Protein AF-A0A3S0UKQ1-F1 (afdb_monomer)

Secondary structure (DSSP, 8-state):
-HHHHHHHHHHHHHHHHHHHTTT-TTEEEHHHH-HHHHHTT--EEES-HHHH---SEEEEEEEEES---HHHHHHHS---TT-EEEEEEEEEEEEE-TTS-EEEEEEEEEEE--HHHHHHHHHHHHHHHHHHHHTT-

Mean predicted aligned error: 5.33 Å

Stru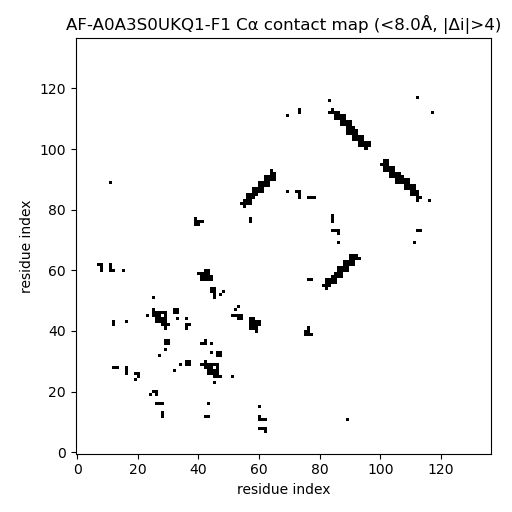cture (mmCIF, N/CA/C/O backbone):
data_AF-A0A3S0UKQ1-F1
#
_entry.id   AF-A0A3S0UKQ1-F1
#
loop_
_atom_site.group_PDB
_atom_site.id
_atom_site.type_symbol
_atom_site.label_atom_id
_atom_site.label_alt_id
_atom_site.label_comp_id
_atom_site.label_asym_id
_atom_site.label_entity_id
_atom_site.label_seq_id
_atom_site.pdbx_PDB_ins_code
_atom_site.Cartn_x
_atom_site.Cartn_y
_atom_site.Cartn_z
_atom_site.occupancy
_atom_site.B_iso_or_equiv
_atom_site.auth_seq_id
_atom_site.auth_comp_id
_atom_site.auth_asym_id
_atom_site.auth_atom_id
_atom_site.pdbx_PDB_model_num
ATOM 1 N N . MET A 1 1 ? 1.401 -3.249 -27.573 1.00 41.78 1 MET A N 1
ATOM 2 C CA . MET A 1 1 ? 2.174 -2.762 -26.399 1.00 41.78 1 MET A CA 1
ATOM 3 C C . MET A 1 1 ? 1.337 -2.604 -25.121 1.00 41.78 1 MET A C 1
ATOM 5 O O . MET A 1 1 ? 1.871 -2.892 -24.061 1.00 41.78 1 MET A O 1
ATOM 9 N N . SER A 1 2 ? 0.044 -2.254 -25.197 1.00 53.12 2 SER A N 1
ATOM 10 C CA . SER A 1 2 ? -0.866 -2.111 -24.036 1.00 53.12 2 SER A CA 1
ATOM 11 C C . SER A 1 2 ? -0.996 -3.370 -23.145 1.00 53.12 2 SER A C 1
ATOM 13 O O . SER A 1 2 ? -0.843 -3.288 -21.926 1.00 53.12 2 SER A O 1
ATOM 15 N N . ASN A 1 3 ? -1.156 -4.561 -23.739 1.00 58.75 3 ASN A N 1
ATOM 16 C CA . ASN A 1 3 ? -1.391 -5.795 -22.972 1.00 58.75 3 ASN A CA 1
ATOM 17 C C . ASN A 1 3 ? -0.244 -6.185 -22.027 1.00 58.75 3 ASN A C 1
ATOM 19 O O . ASN A 1 3 ? -0.502 -6.721 -20.956 1.00 58.75 3 ASN A O 1
ATOM 23 N N . ARG A 1 4 ? 1.017 -5.896 -22.383 1.00 60.31 4 ARG A N 1
ATOM 24 C CA . ARG A 1 4 ? 2.182 -6.324 -21.590 1.00 60.31 4 ARG A CA 1
ATOM 25 C C . ARG A 1 4 ? 2.304 -5.541 -20.283 1.00 60.31 4 ARG A C 1
ATOM 27 O O . ARG A 1 4 ? 2.554 -6.142 -19.246 1.00 60.31 4 ARG A O 1
ATOM 34 N N . ASN A 1 5 ? 2.066 -4.230 -20.329 1.00 62.78 5 ASN A N 1
ATOM 35 C CA . ASN A 1 5 ? 2.089 -3.378 -19.138 1.00 62.78 5 ASN A CA 1
ATOM 36 C C . ASN A 1 5 ? 0.920 -3.711 -18.200 1.00 62.78 5 ASN A C 1
ATOM 38 O O . ASN A 1 5 ? 1.110 -3.778 -16.987 1.00 62.78 5 ASN A O 1
ATOM 42 N N . ARG A 1 6 ? -0.257 -4.027 -18.762 1.00 67.06 6 ARG A N 1
ATOM 43 C CA . ARG A 1 6 ? -1.413 -4.505 -17.990 1.00 67.06 6 ARG A CA 1
ATOM 44 C C . ARG A 1 6 ? -1.115 -5.818 -17.257 1.00 67.06 6 ARG A C 1
ATOM 46 O O . ARG A 1 6 ? -1.441 -5.942 -16.083 1.00 67.06 6 ARG A O 1
ATOM 53 N N . THR A 1 7 ? -0.457 -6.775 -17.914 1.00 77.00 7 THR A N 1
ATOM 54 C CA . THR A 1 7 ? -0.077 -8.053 -17.286 1.00 77.00 7 THR A CA 1
ATOM 55 C C . THR A 1 7 ? 0.902 -7.866 -16.127 1.00 77.00 7 THR A C 1
ATOM 57 O O . THR A 1 7 ? 0.783 -8.559 -15.122 1.00 77.00 7 THR A O 1
ATOM 60 N N . VAL A 1 8 ? 1.848 -6.926 -16.234 1.00 76.75 8 VAL A N 1
ATOM 61 C CA . VAL A 1 8 ? 2.812 -6.641 -15.156 1.00 76.75 8 VAL A CA 1
ATOM 62 C C . VAL A 1 8 ? 2.118 -6.024 -13.938 1.00 76.75 8 VAL A C 1
ATOM 64 O O . VAL A 1 8 ? 2.382 -6.464 -12.821 1.00 76.75 8 VAL A O 1
ATOM 67 N N . GLY A 1 9 ? 1.199 -5.073 -14.146 1.00 79.06 9 GLY A N 1
ATOM 68 C CA . GLY A 1 9 ? 0.377 -4.509 -13.065 1.00 79.06 9 GLY A CA 1
ATOM 69 C C . GLY A 1 9 ? -0.459 -5.579 -12.359 1.00 79.06 9 GLY A C 1
ATOM 70 O O . GLY A 1 9 ? -0.374 -5.731 -11.146 1.00 79.06 9 GLY A O 1
ATOM 71 N N . HIS A 1 10 ? -1.144 -6.421 -13.133 1.00 85.25 10 HIS A N 1
ATOM 72 C CA . HIS A 1 10 ? -1.915 -7.541 -12.590 1.00 85.25 10 HIS A CA 1
ATOM 73 C C . HIS A 1 10 ? -1.087 -8.608 -11.888 1.00 85.25 10 HIS A C 1
ATOM 75 O O . HIS A 1 10 ? -1.565 -9.264 -10.964 1.00 85.25 10 HIS A O 1
ATOM 81 N N . SER A 1 11 ? 0.147 -8.838 -12.330 1.00 90.44 11 SER A N 1
ATOM 82 C CA . SER A 1 11 ? 1.045 -9.723 -11.596 1.00 90.44 11 SER A CA 1
ATOM 83 C C . SER A 1 11 ? 1.372 -9.132 -10.233 1.00 90.44 11 SER A C 1
ATOM 85 O O . SER A 1 11 ? 1.297 -9.854 -9.248 1.00 90.44 11 SER A O 1
ATOM 87 N N . TRP A 1 12 ? 1.673 -7.829 -10.176 1.00 93.25 12 TRP A N 1
ATOM 88 C CA . TRP A 1 12 ? 1.975 -7.161 -8.916 1.00 93.25 12 TRP A CA 1
ATOM 89 C C . TRP A 1 12 ? 0.796 -7.217 -7.945 1.00 93.25 12 TRP A C 1
ATOM 91 O O . TRP A 1 12 ? 0.979 -7.691 -6.834 1.00 93.25 12 TRP A O 1
ATOM 101 N N . GLU A 1 13 ? -0.414 -6.866 -8.387 1.00 93.19 13 GLU A N 1
ATOM 102 C CA . GLU A 1 13 ? -1.632 -6.975 -7.565 1.00 93.19 13 GLU A CA 1
ATOM 103 C C . GLU A 1 13 ? -1.789 -8.371 -6.944 1.00 93.19 13 GLU A C 1
ATOM 105 O O . GLU A 1 13 ? -2.045 -8.502 -5.750 1.00 93.19 13 GLU A O 1
ATOM 110 N N . ARG A 1 14 ? -1.593 -9.435 -7.736 1.00 93.25 14 ARG A N 1
ATOM 111 C CA . ARG A 1 14 ? -1.707 -10.817 -7.2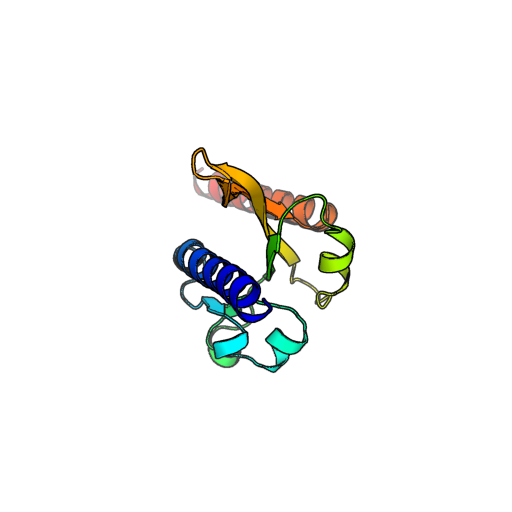44 1.00 93.25 14 ARG A CA 1
ATOM 112 C C . ARG A 1 14 ? -0.612 -11.184 -6.250 1.00 93.25 14 ARG A C 1
ATOM 114 O O . ARG A 1 14 ? -0.900 -11.890 -5.287 1.00 93.25 14 ARG A O 1
ATOM 121 N N . ASP A 1 15 ? 0.618 -10.738 -6.484 1.00 94.38 15 ASP A N 1
ATOM 122 C CA . ASP A 1 15 ? 1.721 -10.947 -5.543 1.00 94.38 15 ASP A CA 1
ATOM 123 C C . ASP A 1 15 ? 1.430 -10.230 -4.216 1.00 94.38 15 ASP A C 1
ATOM 125 O O . ASP A 1 15 ? 1.598 -10.814 -3.147 1.00 94.38 15 ASP A O 1
ATOM 129 N N . THR A 1 16 ? 0.910 -9.001 -4.278 1.00 95.19 16 THR A N 1
ATOM 130 C CA . THR A 1 16 ? 0.516 -8.226 -3.099 1.00 95.19 16 THR A CA 1
ATOM 131 C C . THR A 1 16 ? -0.643 -8.872 -2.342 1.00 95.19 16 THR A C 1
ATOM 133 O O . THR A 1 16 ? -0.582 -8.960 -1.119 1.00 95.19 16 THR A O 1
ATOM 136 N N . VAL A 1 17 ? -1.669 -9.381 -3.036 1.00 96.19 17 VAL A N 1
ATOM 137 C CA . VAL A 1 17 ? -2.761 -10.141 -2.399 1.00 96.19 17 VAL A CA 1
ATOM 138 C C . VAL A 1 17 ? -2.203 -11.330 -1.631 1.00 96.19 17 VAL A C 1
ATOM 140 O O . VAL A 1 17 ? -2.590 -11.526 -0.488 1.00 96.19 17 VAL A O 1
ATOM 143 N N . LYS A 1 18 ? -1.289 -12.109 -2.225 1.00 95.62 18 LYS A N 1
ATOM 144 C CA . LYS A 1 18 ? -0.680 -13.263 -1.545 1.00 95.62 18 LYS A CA 1
ATOM 145 C C . LYS A 1 18 ? 0.057 -12.847 -0.277 1.00 95.62 18 LYS A C 1
ATOM 147 O O . LYS A 1 18 ? -0.163 -13.465 0.754 1.00 95.62 18 LYS A O 1
ATOM 152 N N . LEU A 1 19 ? 0.875 -11.797 -0.362 1.00 94.69 19 LEU A N 1
ATOM 153 C CA . LEU A 1 19 ? 1.627 -11.274 0.779 1.00 94.69 19 LEU A CA 1
ATOM 154 C C . LEU A 1 19 ? 0.696 -10.808 1.905 1.00 94.69 19 LEU A C 1
ATOM 156 O O . LEU A 1 19 ? 0.901 -11.132 3.067 1.00 94.69 19 LEU A O 1
ATOM 160 N N . LEU A 1 20 ? -0.349 -10.056 1.561 1.00 95.62 20 LEU A N 1
ATOM 161 C CA . LEU A 1 20 ? -1.261 -9.483 2.547 1.00 95.62 20 LEU A CA 1
ATOM 162 C C . LEU A 1 20 ? -2.281 -10.484 3.088 1.00 95.62 20 LEU A C 1
ATOM 164 O O . LEU A 1 20 ? -2.931 -10.182 4.083 1.00 95.62 20 LEU A O 1
ATOM 168 N N . LYS A 1 21 ? -2.428 -11.663 2.478 1.00 95.81 21 LYS A N 1
ATOM 169 C CA . LYS A 1 21 ? -3.418 -12.661 2.899 1.00 95.81 21 LYS A CA 1
ATOM 170 C C . LYS A 1 21 ? -3.141 -13.244 4.282 1.00 95.81 21 LYS A C 1
ATOM 172 O O . LYS A 1 21 ? -4.073 -13.671 4.951 1.00 95.81 21 LYS A O 1
ATOM 177 N N . GLU A 1 22 ? -1.885 -13.223 4.720 1.00 93.81 22 GLU A N 1
ATOM 178 C CA . GLU A 1 22 ? -1.494 -13.616 6.080 1.00 93.81 22 GLU A CA 1
ATOM 179 C C . GLU A 1 22 ? -2.050 -12.654 7.141 1.00 93.81 22 GLU A C 1
ATOM 181 O O . GLU A 1 22 ? -2.340 -13.062 8.260 1.00 93.81 22 GLU A O 1
ATOM 186 N N . ILE A 1 23 ? -2.237 -11.384 6.771 1.00 94.44 23 ILE A N 1
ATOM 187 C CA . ILE A 1 23 ? -2.717 -10.313 7.655 1.00 94.44 23 ILE A CA 1
ATOM 188 C C . ILE A 1 23 ? -4.228 -10.105 7.477 1.00 94.44 23 ILE A C 1
ATOM 190 O O . ILE A 1 23 ? -4.963 -9.899 8.439 1.00 94.44 23 ILE A O 1
ATOM 194 N N . PHE A 1 24 ? -4.700 -10.179 6.233 1.00 95.94 24 PHE A N 1
ATOM 195 C CA . PHE A 1 24 ? -6.085 -9.981 5.826 1.00 95.94 24 PHE A CA 1
ATOM 196 C C . PHE A 1 24 ? -6.569 -11.220 5.057 1.00 95.94 24 PHE A C 1
ATOM 198 O O . PHE A 1 24 ? -6.514 -11.241 3.825 1.00 95.94 24 PHE A O 1
ATOM 205 N N . PRO A 1 25 ? -7.075 -12.262 5.743 1.00 96.00 25 PRO A N 1
ATOM 206 C CA . PRO A 1 25 ? -7.396 -13.553 5.121 1.00 96.00 25 PRO A CA 1
ATOM 207 C C . PRO A 1 25 ? -8.376 -13.472 3.946 1.00 96.00 25 PRO A C 1
ATOM 209 O O . PRO A 1 25 ? -8.305 -14.269 3.008 1.00 96.00 25 PRO A O 1
ATOM 212 N N . ASN A 1 26 ? -9.265 -12.479 3.973 1.00 96.25 26 ASN A N 1
ATOM 213 C CA . ASN A 1 26 ? -10.303 -12.280 2.969 1.00 96.25 26 ASN A CA 1
ATOM 214 C C . ASN A 1 26 ? -9.897 -11.300 1.860 1.00 96.25 26 ASN A C 1
ATOM 216 O O . ASN A 1 26 ? -10.739 -10.957 1.035 1.00 96.25 26 ASN A O 1
ATOM 220 N N . ILE A 1 27 ? -8.641 -10.842 1.806 1.00 96.94 27 ILE A N 1
ATOM 221 C CA . ILE A 1 27 ? -8.204 -9.878 0.792 1.00 96.94 27 ILE A CA 1
ATOM 222 C C . ILE A 1 27 ? -8.224 -10.478 -0.622 1.00 96.94 27 ILE A C 1
ATOM 224 O O . ILE A 1 27 ? -7.826 -11.624 -0.863 1.00 96.94 27 ILE A O 1
ATOM 228 N N . ALA A 1 28 ? -8.683 -9.672 -1.574 1.00 96.56 28 ALA A N 1
ATOM 229 C CA . ALA A 1 28 ? -8.780 -9.978 -2.993 1.00 96.56 28 ALA A CA 1
ATOM 230 C C . ALA A 1 28 ? -8.587 -8.703 -3.833 1.00 96.56 28 ALA A C 1
ATOM 232 O O . ALA A 1 28 ? -8.531 -7.590 -3.307 1.00 96.56 28 ALA A O 1
ATOM 233 N N . THR A 1 29 ? -8.483 -8.859 -5.155 1.00 96.56 29 THR A N 1
ATOM 234 C CA . THR A 1 29 ? -8.450 -7.710 -6.065 1.00 96.56 29 THR A CA 1
ATOM 235 C C . THR A 1 29 ? -9.862 -7.178 -6.305 1.00 96.56 29 THR A C 1
AT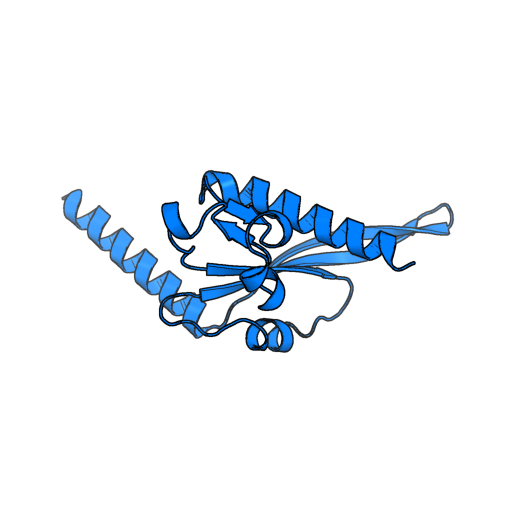OM 237 O O . THR A 1 29 ? -10.772 -7.937 -6.646 1.00 96.56 29 THR A O 1
ATOM 240 N N . SER A 1 30 ? -10.051 -5.863 -6.197 1.00 95.69 30 SER A N 1
ATOM 241 C CA . SER A 1 30 ? -11.346 -5.200 -6.420 1.00 95.69 30 SER A CA 1
ATOM 242 C C . SER A 1 30 ? -11.902 -5.468 -7.816 1.00 95.69 30 SER A C 1
ATOM 244 O O . SER A 1 30 ? -13.104 -5.656 -7.984 1.00 95.69 30 SER A O 1
ATOM 246 N N . ARG A 1 31 ? -11.029 -5.598 -8.819 1.00 91.69 31 ARG A N 1
ATOM 247 C CA . ARG A 1 31 ? -11.418 -5.962 -10.184 1.00 91.69 31 ARG A CA 1
ATOM 248 C C . ARG A 1 31 ? -12.213 -7.266 -10.260 1.00 91.69 31 ARG A C 1
ATOM 250 O O . ARG A 1 31 ? -13.059 -7.401 -11.143 1.00 91.69 31 ARG A O 1
ATOM 257 N N . ALA A 1 32 ? -11.921 -8.225 -9.382 1.00 90.31 32 ALA A N 1
ATOM 258 C CA . ALA A 1 32 ? -12.587 -9.522 -9.368 1.00 90.31 32 ALA A CA 1
ATOM 259 C C . ALA A 1 32 ? -13.883 -9.513 -8.545 1.00 90.31 32 ALA A C 1
ATOM 261 O O . ALA A 1 32 ? -14.832 -10.192 -8.927 1.00 90.31 32 ALA A O 1
ATOM 262 N N . CYS A 1 33 ? -13.935 -8.758 -7.443 1.00 91.75 33 CYS A N 1
ATOM 263 C CA . CYS A 1 33 ? -15.020 -8.873 -6.463 1.00 91.75 33 CYS A CA 1
ATOM 264 C C . CYS A 1 33 ? -15.857 -7.605 -6.246 1.00 91.75 33 CYS A C 1
ATOM 266 O O . CYS A 1 33 ? -16.990 -7.703 -5.787 1.00 91.75 33 CYS A O 1
ATOM 268 N N . ASN A 1 34 ? -15.354 -6.414 -6.579 1.00 92.56 34 ASN A N 1
ATOM 269 C CA . ASN A 1 34 ? -16.048 -5.155 -6.316 1.00 92.56 34 ASN A CA 1
ATOM 270 C C . ASN A 1 34 ? -15.742 -4.073 -7.371 1.00 92.56 34 ASN A C 1
ATOM 272 O O . ASN A 1 34 ? -14.821 -3.261 -7.234 1.00 92.56 34 ASN A O 1
ATOM 276 N N . ARG A 1 35 ? -16.582 -4.019 -8.417 1.00 92.88 35 ARG A N 1
ATOM 277 C CA . ARG A 1 35 ? -16.460 -3.052 -9.528 1.00 92.88 35 ARG A CA 1
ATOM 278 C C . ARG A 1 35 ? -16.553 -1.593 -9.087 1.00 92.88 35 ARG A C 1
ATOM 280 O O . ARG A 1 35 ? -15.900 -0.741 -9.685 1.00 92.88 35 ARG A O 1
ATOM 287 N N . LEU A 1 36 ? -17.347 -1.297 -8.055 1.00 93.25 36 LEU A N 1
ATOM 288 C CA . LEU A 1 36 ? -17.459 0.064 -7.533 1.00 93.25 36 LEU A CA 1
ATOM 289 C C . LEU A 1 36 ? -16.107 0.525 -6.982 1.00 93.25 36 LEU A C 1
ATOM 291 O O . LEU A 1 36 ? -15.657 1.623 -7.296 1.00 93.25 36 LEU A O 1
ATOM 295 N N . ARG A 1 37 ? -15.419 -0.337 -6.232 1.00 94.00 37 ARG A N 1
ATOM 296 C CA . ARG A 1 37 ? -14.111 -0.021 -5.643 1.00 94.00 37 ARG A CA 1
ATOM 297 C C . ARG A 1 37 ? -13.005 0.075 -6.700 1.00 94.00 37 ARG A C 1
ATOM 299 O O . ARG A 1 37 ? -12.208 1.007 -6.638 1.00 94.00 37 ARG A O 1
ATOM 306 N N . ASP A 1 38 ? -13.023 -0.789 -7.720 1.00 94.06 38 ASP A N 1
ATOM 307 C CA . ASP A 1 38 ? -12.114 -0.688 -8.883 1.00 94.06 38 ASP A CA 1
ATOM 308 C C . ASP A 1 38 ? -12.301 0.659 -9.618 1.00 94.06 38 ASP A C 1
ATOM 310 O O . ASP A 1 38 ? -11.323 1.331 -9.959 1.00 94.06 38 ASP A O 1
ATOM 314 N N . SER A 1 39 ? -13.547 1.140 -9.763 1.00 93.56 39 SER A N 1
ATOM 315 C CA . SER A 1 39 ? -13.821 2.464 -10.352 1.00 93.56 39 SER A CA 1
ATOM 316 C C . SER A 1 39 ? -13.260 3.624 -9.515 1.00 93.56 39 SER A C 1
ATOM 318 O O . SER A 1 39 ? -12.797 4.621 -10.074 1.00 93.56 39 SER A O 1
ATOM 320 N N . GLN A 1 40 ? -13.206 3.443 -8.191 1.00 94.69 40 GLN A N 1
ATOM 321 C CA . GLN A 1 40 ? -12.592 4.356 -7.219 1.00 94.69 40 GLN A CA 1
ATOM 322 C C . GLN A 1 40 ? -11.068 4.198 -7.117 1.00 94.69 40 GLN A C 1
ATOM 324 O O . GLN A 1 40 ? -10.453 4.763 -6.217 1.00 94.69 40 GLN A O 1
ATOM 329 N N . LYS A 1 41 ? -10.448 3.436 -8.027 1.00 95.19 41 LYS A N 1
ATOM 330 C CA . LYS A 1 41 ? -8.994 3.224 -8.094 1.00 95.19 41 LYS A CA 1
ATOM 331 C C . LYS A 1 41 ? -8.399 2.475 -6.898 1.00 95.19 41 LYS A C 1
ATOM 333 O O . LYS A 1 41 ? -7.179 2.491 -6.740 1.00 95.19 41 LYS A O 1
ATOM 338 N N . VAL A 1 42 ? -9.237 1.822 -6.093 1.00 96.19 42 VAL A N 1
ATOM 339 C CA . VAL A 1 42 ? -8.811 0.917 -5.021 1.00 96.19 42 VAL A CA 1
ATOM 340 C C . VAL A 1 42 ? -8.604 -0.4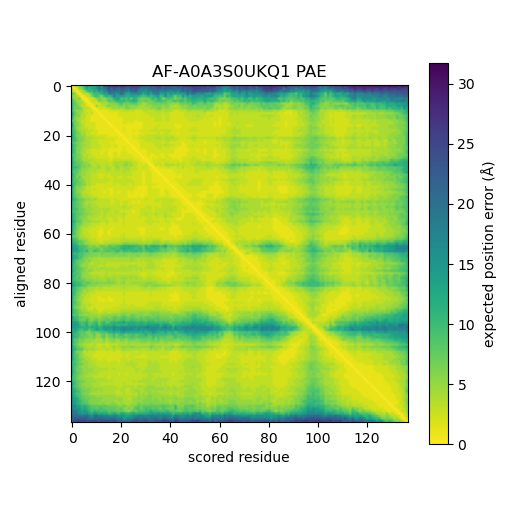55 -5.641 1.00 96.19 42 VAL A C 1
ATOM 342 O O . VAL A 1 42 ? -9.548 -1.017 -6.187 1.00 96.19 42 VAL A O 1
ATOM 345 N N . ASP A 1 43 ? -7.394 -0.998 -5.557 1.00 96.31 43 ASP A N 1
ATOM 346 C CA . ASP A 1 43 ? -7.029 -2.253 -6.222 1.00 96.31 43 ASP A CA 1
ATOM 347 C C . ASP A 1 43 ? -7.255 -3.477 -5.327 1.00 96.31 43 ASP A C 1
ATOM 349 O O . ASP A 1 43 ? -7.570 -4.551 -5.841 1.00 96.31 43 ASP A O 1
ATOM 353 N N . LEU A 1 44 ? -7.127 -3.336 -4.000 1.00 96.88 44 LEU A N 1
ATOM 354 C CA . LEU A 1 44 ? -7.313 -4.436 -3.044 1.00 96.88 44 LEU A CA 1
ATOM 355 C C . LEU A 1 44 ? -8.427 -4.134 -2.042 1.00 96.88 44 LEU A C 1
ATOM 357 O O . LEU A 1 44 ? -8.492 -3.042 -1.477 1.00 96.88 44 LEU A O 1
ATOM 361 N N . VAL A 1 45 ? -9.280 -5.125 -1.808 1.00 96.69 45 VAL A N 1
ATOM 362 C CA . VAL A 1 45 ? -10.451 -5.060 -0.919 1.00 96.69 45 VAL A CA 1
ATOM 363 C C . VAL A 1 45 ? -10.683 -6.424 -0.268 1.00 96.69 45 VAL A C 1
ATOM 365 O O . VAL A 1 45 ? -10.057 -7.409 -0.656 1.00 96.69 45 VAL A O 1
ATOM 368 N N . ASN A 1 46 ? -11.608 -6.516 0.688 1.00 96.56 46 ASN A N 1
ATOM 369 C CA . ASN A 1 46 ? -12.133 -7.822 1.087 1.00 96.56 46 ASN A CA 1
ATOM 370 C C . ASN A 1 46 ? -12.959 -8.432 -0.058 1.00 96.56 46 ASN A C 1
ATOM 372 O O . ASN A 1 46 ? -13.654 -7.720 -0.783 1.00 96.56 46 ASN A O 1
ATOM 376 N N . ALA A 1 47 ? -12.885 -9.755 -0.217 1.00 93.88 47 ALA A N 1
ATOM 377 C CA . ALA A 1 47 ? -13.583 -10.505 -1.260 1.00 93.88 47 ALA A CA 1
ATOM 378 C C . ALA A 1 47 ? -15.100 -10.274 -1.227 1.00 93.88 47 ALA A C 1
ATOM 380 O O . ALA A 1 47 ? -15.727 -10.208 -2.278 1.00 93.88 47 ALA A O 1
ATOM 381 N N . ASP A 1 48 ? -15.655 -10.091 -0.030 1.00 92.81 48 ASP A N 1
ATOM 382 C CA . ASP A 1 48 ? -17.023 -9.641 0.181 1.00 92.81 48 ASP A CA 1
ATOM 383 C C . ASP A 1 48 ? -17.058 -8.598 1.309 1.00 92.81 48 ASP A C 1
ATOM 385 O O . ASP A 1 48 ? -16.988 -8.927 2.494 1.00 92.81 48 ASP A O 1
ATOM 389 N N . GLU A 1 49 ? -17.133 -7.316 0.943 1.00 92.00 49 GLU A N 1
ATOM 390 C CA . GLU A 1 49 ? -17.206 -6.222 1.921 1.00 92.00 49 GLU A CA 1
ATOM 391 C C . GLU A 1 49 ? -18.550 -6.186 2.676 1.00 92.00 49 GLU A C 1
ATOM 393 O O . GLU A 1 49 ? -18.622 -5.542 3.722 1.00 92.00 49 GLU A O 1
ATOM 398 N N . SER A 1 50 ? -19.600 -6.867 2.194 1.00 91.56 50 SER A N 1
ATOM 399 C CA . SER A 1 50 ? -20.886 -6.958 2.906 1.00 91.56 50 SER A CA 1
ATOM 400 C C . SER A 1 50 ? -20.845 -7.965 4.057 1.00 91.56 50 SER A C 1
ATOM 402 O O . SER A 1 50 ? -21.530 -7.776 5.059 1.00 91.56 50 SER A O 1
ATOM 404 N N . VAL A 1 51 ? -19.992 -8.988 3.942 1.00 94.38 51 VAL A N 1
ATOM 405 C CA . VAL A 1 51 ? -19.812 -10.033 4.959 1.00 94.38 51 VAL A CA 1
ATOM 406 C C . VAL A 1 51 ? -18.663 -9.700 5.910 1.00 94.38 51 VAL A C 1
ATOM 408 O O . VAL A 1 51 ? -18.806 -9.823 7.123 1.00 94.38 51 VAL A O 1
ATOM 411 N N . TYR A 1 52 ? -17.517 -9.269 5.377 1.00 92.75 52 TYR A N 1
ATOM 412 C CA . TYR A 1 52 ? -16.285 -9.078 6.157 1.00 92.75 52 TYR A CA 1
ATOM 413 C C . TYR A 1 52 ? -16.000 -7.615 6.512 1.00 92.75 52 TYR A C 1
ATOM 415 O O . TYR A 1 52 ? -14.973 -7.315 7.122 1.00 92.75 52 TYR A O 1
ATOM 423 N N . GLY A 1 53 ? -16.873 -6.697 6.098 1.00 92.50 53 GLY A N 1
ATOM 424 C CA . GLY A 1 53 ? -16.635 -5.265 6.210 1.00 92.50 53 GLY A CA 1
ATOM 425 C C . GLY A 1 53 ? -15.517 -4.774 5.287 1.00 92.50 53 GLY A C 1
ATOM 426 O O . GLY A 1 53 ? -14.936 -5.516 4.485 1.00 92.50 53 GLY A O 1
ATOM 427 N N . ARG A 1 54 ? -15.207 -3.482 5.396 1.00 93.25 54 ARG A N 1
ATOM 428 C CA . ARG A 1 54 ? -14.109 -2.859 4.650 1.00 93.25 54 ARG A CA 1
ATOM 429 C C . ARG A 1 54 ? -12.781 -3.071 5.361 1.00 93.25 54 ARG A C 1
ATOM 431 O O . ARG A 1 54 ? -12.718 -3.099 6.586 1.00 93.25 54 ARG A O 1
ATOM 438 N N . LEU A 1 55 ? -11.710 -3.143 4.576 1.00 93.62 55 LEU A N 1
ATOM 439 C CA . LEU A 1 55 ? -10.364 -3.024 5.122 1.00 93.62 55 LEU A CA 1
ATOM 440 C C . LEU A 1 55 ? -10.165 -1.619 5.719 1.00 93.62 55 LEU A C 1
ATOM 442 O O . LEU A 1 55 ? -10.689 -0.649 5.165 1.00 93.62 55 LEU A O 1
ATOM 446 N N . PRO A 1 56 ? -9.340 -1.480 6.773 1.00 93.31 56 PRO A N 1
ATOM 447 C CA . PRO A 1 56 ? -8.950 -0.171 7.304 1.00 93.31 56 PRO A CA 1
ATOM 448 C C . PRO A 1 56 ? -8.004 0.597 6.361 1.00 93.31 56 PRO A C 1
ATOM 450 O O . PRO A 1 56 ? -7.563 1.701 6.679 1.00 93.31 56 PRO A O 1
ATOM 453 N N . TYR A 1 57 ? -7.697 0.032 5.188 1.00 95.31 57 TYR A N 1
ATOM 454 C CA . TYR A 1 57 ? -6.815 0.610 4.185 1.00 95.31 57 TYR A CA 1
ATOM 455 C C . TYR A 1 57 ? -7.449 0.580 2.790 1.00 95.31 57 TYR A C 1
ATOM 457 O O . TYR A 1 57 ? -8.030 -0.426 2.379 1.00 95.31 57 TYR A O 1
ATOM 465 N N . ASN A 1 58 ? -7.268 1.660 2.030 1.00 96.50 58 ASN A N 1
ATOM 466 C CA . ASN A 1 58 ? -7.480 1.685 0.584 1.00 96.50 58 ASN A CA 1
ATOM 467 C C . ASN A 1 58 ? -6.130 1.464 -0.103 1.00 96.50 58 ASN A C 1
ATOM 469 O O . ASN A 1 58 ? -5.318 2.387 -0.196 1.00 96.50 58 ASN A O 1
ATOM 473 N N . PHE A 1 59 ? -5.892 0.247 -0.587 1.00 97.12 59 PHE A N 1
ATOM 474 C CA . PHE A 1 59 ? -4.654 -0.078 -1.288 1.00 97.12 59 PHE A CA 1
ATOM 475 C C . PHE A 1 59 ? -4.767 0.190 -2.785 1.00 97.12 59 PHE A C 1
ATOM 477 O O . PHE A 1 59 ? -5.700 -0.281 -3.437 1.00 97.12 59 PHE A O 1
ATOM 484 N N . GLN A 1 60 ? -3.764 0.867 -3.338 1.00 96.19 60 GLN A N 1
ATOM 485 C CA . GLN A 1 60 ? -3.544 0.959 -4.778 1.00 96.19 60 GLN A CA 1
ATOM 486 C C . GLN A 1 60 ? -2.170 0.395 -5.140 1.00 96.19 60 GLN A C 1
ATOM 488 O O . GLN A 1 60 ? -1.149 0.799 -4.586 1.00 96.19 60 GLN A O 1
ATOM 493 N N . CYS A 1 61 ? -2.124 -0.522 -6.096 1.00 95.56 61 CYS A N 1
ATOM 494 C CA . CYS A 1 61 ? -0.919 -1.193 -6.552 1.00 95.56 61 CYS A CA 1
ATOM 495 C C . CYS A 1 61 ? -0.361 -0.488 -7.794 1.00 95.56 61 CYS A C 1
ATOM 497 O O . CYS A 1 61 ? -1.005 -0.398 -8.840 1.00 95.56 61 CYS A O 1
ATOM 499 N N . LYS A 1 62 ? 0.892 -0.030 -7.729 1.00 93.06 62 LYS A N 1
ATOM 500 C CA . LYS A 1 62 ? 1.608 0.530 -8.886 1.00 93.06 62 LYS A CA 1
ATOM 501 C C . LYS A 1 62 ? 2.898 -0.234 -9.133 1.00 93.06 62 LYS A C 1
ATOM 503 O O . LYS A 1 62 ? 3.682 -0.467 -8.224 1.00 93.06 62 LYS A O 1
ATOM 508 N N . CYS A 1 63 ? 3.145 -0.602 -10.384 1.00 92.44 63 CYS A N 1
ATOM 509 C CA . CYS A 1 63 ? 4.422 -1.159 -10.821 1.00 92.44 63 CYS A CA 1
ATOM 510 C C . CYS A 1 63 ? 4.947 -0.287 -11.958 1.00 92.44 63 CYS A C 1
ATOM 512 O O . CYS A 1 63 ? 4.393 -0.312 -13.059 1.00 92.44 63 CYS A O 1
ATOM 514 N N . LEU A 1 64 ? 5.945 0.549 -11.671 1.00 90.12 64 LEU A N 1
ATOM 515 C CA . LEU A 1 64 ? 6.361 1.633 -12.561 1.00 90.12 64 LEU A CA 1
ATOM 516 C C . LEU A 1 64 ? 7.889 1.733 -12.654 1.00 90.12 64 LEU A C 1
ATOM 518 O O . LEU A 1 64 ? 8.638 1.233 -11.809 1.00 90.12 64 LEU A O 1
ATOM 522 N N . THR A 1 65 ? 8.350 2.380 -13.723 1.00 86.81 65 THR A N 1
ATOM 523 C CA . THR A 1 65 ? 9.753 2.754 -13.933 1.00 86.81 65 THR A CA 1
ATOM 524 C C . THR A 1 65 ? 9.921 4.261 -13.841 1.00 86.81 65 THR A C 1
ATOM 526 O O . THR A 1 65 ? 9.109 4.988 -14.406 1.00 86.81 65 THR A O 1
ATOM 529 N N . GLY A 1 66 ? 11.033 4.720 -13.266 1.00 81.88 66 GLY A N 1
ATOM 530 C CA . GLY A 1 66 ? 11.392 6.142 -13.240 1.00 81.88 66 GLY A CA 1
ATOM 531 C C . GLY A 1 66 ? 10.817 6.898 -12.043 1.00 81.88 66 GLY A C 1
ATOM 532 O O . GLY A 1 66 ? 10.547 6.299 -10.999 1.00 81.88 66 GLY A O 1
ATOM 533 N N . ASN A 1 67 ? 10.696 8.218 -12.194 1.00 80.12 67 ASN A N 1
ATOM 534 C CA . ASN A 1 67 ? 10.081 9.087 -11.196 1.00 80.12 67 ASN A CA 1
ATOM 535 C C . ASN A 1 67 ? 8.564 9.019 -11.345 1.00 80.12 67 ASN A C 1
ATOM 537 O O . ASN A 1 67 ? 8.035 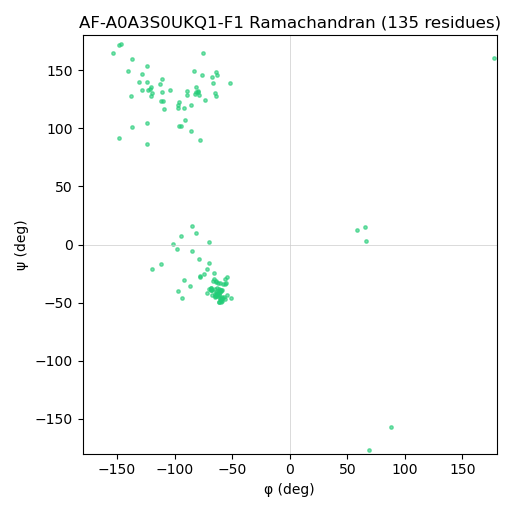9.119 -12.451 1.00 80.12 67 ASN A O 1
ATOM 541 N N . VAL A 1 68 ? 7.891 8.810 -10.222 1.00 84.06 68 VAL A N 1
ATOM 542 C CA . VAL A 1 68 ? 6.448 8.616 -10.153 1.00 84.06 68 VAL A CA 1
ATOM 543 C C . VAL A 1 68 ? 5.875 9.722 -9.290 1.00 84.06 68 VAL A C 1
ATOM 545 O O . VAL A 1 68 ? 6.364 9.946 -8.185 1.00 84.06 68 VAL A O 1
ATOM 548 N N . ASP A 1 69 ? 4.838 10.380 -9.794 1.00 89.25 69 ASP A N 1
ATOM 549 C CA . ASP A 1 69 ? 4.036 11.312 -9.014 1.00 89.25 69 ASP A CA 1
ATOM 550 C C . ASP A 1 69 ? 3.078 10.519 -8.113 1.00 89.25 69 ASP A C 1
ATOM 552 O O . ASP A 1 69 ? 1.995 10.095 -8.519 1.00 89.25 69 ASP A O 1
ATOM 556 N N . LEU A 1 70 ? 3.559 10.207 -6.911 1.00 86.75 70 LEU A N 1
ATOM 557 C CA . LEU A 1 70 ? 2.839 9.400 -5.927 1.00 86.75 70 LEU A CA 1
ATOM 558 C C . LEU A 1 70 ? 1.760 10.210 -5.199 1.00 86.75 70 LEU A C 1
ATOM 560 O O . LEU A 1 70 ? 0.758 9.633 -4.781 1.00 86.75 70 LEU A O 1
ATOM 564 N N . GLU A 1 71 ? 1.940 11.527 -5.090 1.00 89.94 71 GLU A N 1
ATOM 565 C CA . GLU A 1 71 ? 0.963 12.443 -4.495 1.00 89.94 71 GLU A CA 1
ATOM 566 C C . GLU A 1 71 ? -0.326 12.456 -5.319 1.00 89.94 71 GLU A C 1
ATOM 568 O O . GLU A 1 71 ? -1.426 12.288 -4.783 1.00 89.94 71 GLU A O 1
ATOM 573 N N . LYS A 1 72 ? -0.195 12.526 -6.648 1.00 92.12 72 LYS A N 1
ATOM 574 C CA . LYS A 1 72 ? -1.341 12.391 -7.548 1.00 92.12 72 LYS A CA 1
ATOM 575 C C . LYS A 1 72 ? -2.128 11.102 -7.295 1.00 92.12 72 LYS A C 1
ATOM 577 O O . LYS A 1 72 ? -3.351 11.124 -7.239 1.00 92.12 72 LYS A O 1
ATOM 582 N N . PHE A 1 73 ? -1.449 9.974 -7.104 1.00 92.25 73 PHE A N 1
ATOM 583 C CA . PHE A 1 73 ? -2.135 8.706 -6.851 1.00 92.25 73 PHE A CA 1
ATOM 584 C C . PHE A 1 73 ? -2.835 8.656 -5.492 1.00 92.25 73 PHE A C 1
ATOM 586 O O . PHE A 1 73 ? -3.940 8.124 -5.399 1.00 92.25 73 PHE A O 1
ATOM 593 N N . LEU A 1 74 ? -2.240 9.243 -4.453 1.00 92.44 74 LEU A N 1
ATOM 594 C CA . LEU A 1 74 ? -2.876 9.338 -3.137 1.00 92.44 74 LEU A CA 1
ATOM 595 C C . LEU A 1 74 ? -4.138 10.209 -3.164 1.00 92.44 74 LEU A C 1
ATOM 597 O O . LEU A 1 74 ? -5.1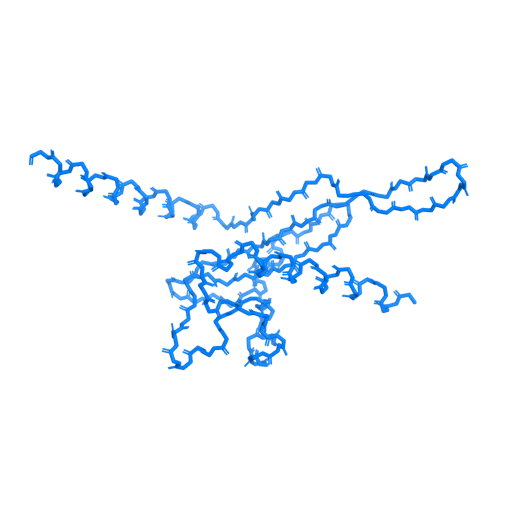29 9.871 -2.516 1.00 92.44 74 LEU A O 1
ATOM 601 N N . THR A 1 75 ? -4.125 11.299 -3.934 1.00 91.94 75 THR A N 1
ATOM 602 C CA . THR A 1 75 ? -5.275 12.213 -4.053 1.00 91.94 75 THR A CA 1
ATOM 603 C C . THR A 1 75 ? -6.427 11.655 -4.893 1.00 91.94 75 THR A C 1
ATOM 605 O O . THR A 1 75 ? -7.572 12.034 -4.658 1.00 91.94 75 THR A O 1
ATOM 608 N N . GLU A 1 76 ? -6.154 10.733 -5.823 1.00 93.06 76 GLU A N 1
ATOM 609 C CA . GLU A 1 76 ? -7.178 10.038 -6.620 1.00 93.06 76 GLU A CA 1
ATOM 610 C C . GLU A 1 76 ? -7.989 9.013 -5.807 1.00 93.06 76 GLU A C 1
ATOM 612 O O . GLU A 1 76 ? -9.091 8.637 -6.214 1.00 93.06 76 GLU A O 1
ATOM 617 N N . LEU A 1 77 ? -7.460 8.544 -4.672 1.00 94.06 77 LEU A N 1
ATOM 618 C CA . LEU A 1 77 ? -8.137 7.573 -3.818 1.00 94.06 77 LEU A CA 1
ATOM 619 C C . LEU A 1 77 ? -9.259 8.220 -2.987 1.00 94.06 77 LEU A C 1
ATOM 621 O O . LEU A 1 77 ? -9.130 9.358 -2.528 1.00 94.06 77 LEU A O 1
ATOM 625 N N . PRO A 1 78 ? -10.359 7.489 -2.720 1.00 93.75 78 PRO A N 1
ATOM 626 C CA . PRO A 1 78 ? -11.466 8.018 -1.939 1.00 93.75 78 PRO A CA 1
ATOM 627 C C . PRO A 1 78 ? -11.014 8.320 -0.506 1.00 93.75 78 PRO A C 1
ATOM 629 O O . PRO A 1 78 ? -10.469 7.461 0.185 1.00 93.75 78 PRO A O 1
ATOM 632 N N . LYS A 1 79 ? -11.275 9.543 -0.041 1.00 91.81 79 LYS A N 1
ATOM 633 C CA . LYS A 1 79 ? -11.002 9.963 1.338 1.00 91.81 79 LYS A CA 1
ATOM 634 C C . LYS A 1 79 ? -12.184 9.571 2.216 1.00 91.81 79 LYS A C 1
ATOM 636 O O . LYS A 1 79 ? -13.208 10.249 2.225 1.00 91.81 79 LYS A O 1
ATOM 641 N N . ILE A 1 80 ? -12.060 8.439 2.901 1.00 89.94 80 ILE A N 1
ATOM 642 C CA . ILE A 1 80 ? -13.099 7.905 3.784 1.00 89.94 80 ILE A CA 1
ATOM 643 C C . ILE A 1 80 ? -12.592 8.022 5.226 1.00 89.94 80 ILE A C 1
ATOM 645 O O . ILE A 1 80 ? -11.463 7.603 5.486 1.00 89.94 80 ILE A O 1
ATOM 649 N N . PRO A 1 81 ? -13.386 8.565 6.168 1.00 87.31 81 PRO A N 1
ATOM 650 C CA . PRO A 1 81 ? -12.995 8.611 7.573 1.00 87.31 81 PRO A CA 1
ATOM 651 C C . PRO A 1 81 ? -12.580 7.227 8.082 1.00 87.31 81 PRO A C 1
ATOM 653 O O . PRO A 1 81 ? -13.225 6.234 7.755 1.00 87.31 81 PRO A O 1
ATOM 656 N N . GLN A 1 82 ? -11.517 7.175 8.890 1.00 86.31 82 GLN A N 1
ATOM 657 C CA . GLN A 1 82 ? -10.969 5.946 9.491 1.00 86.31 82 GLN A CA 1
ATOM 658 C C . GLN A 1 82 ? -10.366 4.929 8.501 1.00 86.31 82 GLN A C 1
ATOM 660 O O . GLN A 1 82 ? -9.912 3.873 8.933 1.00 86.31 82 GLN A O 1
ATOM 665 N N . ILE A 1 83 ? -10.313 5.236 7.199 1.00 92.31 83 ILE A N 1
ATOM 666 C CA . ILE A 1 83 ? -9.649 4.393 6.199 1.00 92.31 83 ILE A CA 1
ATOM 667 C C . ILE A 1 83 ? -8.415 5.117 5.667 1.00 92.31 83 ILE A C 1
ATOM 669 O O . ILE A 1 83 ? -8.504 6.215 5.120 1.00 92.31 83 ILE A O 1
ATOM 673 N N . THR A 1 84 ? -7.260 4.470 5.790 1.00 95.06 84 THR A N 1
ATOM 674 C CA . THR A 1 84 ? -5.976 5.031 5.364 1.00 95.06 84 THR A CA 1
ATOM 675 C C . THR A 1 84 ? -5.680 4.691 3.905 1.00 95.06 84 THR A C 1
ATOM 677 O O . THR A 1 84 ? -5.705 3.528 3.505 1.00 95.06 84 THR A O 1
ATOM 680 N N . ASN A 1 85 ? -5.343 5.694 3.099 1.00 96.56 85 ASN A N 1
ATOM 681 C CA . ASN A 1 85 ? -4.915 5.487 1.716 1.00 96.56 85 ASN A CA 1
ATOM 682 C C . ASN A 1 85 ? -3.442 5.063 1.665 1.00 96.56 85 ASN A C 1
ATOM 684 O O . ASN A 1 85 ? -2.585 5.696 2.282 1.00 96.56 85 ASN A O 1
ATOM 688 N N . VAL A 1 86 ? -3.148 3.993 0.920 1.00 96.75 86 VAL A N 1
ATOM 689 C CA . VAL A 1 86 ? -1.793 3.442 0.796 1.00 96.75 86 VAL A CA 1
ATOM 690 C C . VAL A 1 86 ? -1.503 3.058 -0.653 1.00 96.75 86 VAL A C 1
ATOM 692 O O . VAL A 1 86 ? -2.227 2.271 -1.265 1.00 96.75 86 VAL A O 1
ATOM 695 N N . ILE A 1 87 ? -0.390 3.555 -1.190 1.00 96.75 87 ILE A N 1
ATOM 696 C CA . ILE A 1 87 ? 0.138 3.148 -2.494 1.00 96.75 87 ILE A CA 1
ATOM 697 C C . ILE A 1 87 ? 1.225 2.097 -2.292 1.00 96.75 87 ILE A C 1
ATOM 699 O O . ILE A 1 87 ? 2.281 2.372 -1.723 1.00 96.75 87 ILE A O 1
ATOM 703 N N . LEU A 1 88 ? 0.994 0.899 -2.817 1.00 96.56 88 LEU A N 1
ATOM 704 C CA . LEU A 1 88 ? 1.947 -0.204 -2.835 1.00 96.56 88 LEU A CA 1
ATOM 705 C C . LEU A 1 88 ? 2.696 -0.186 -4.167 1.00 96.56 88 LEU A C 1
ATOM 707 O O . LEU A 1 88 ? 2.179 -0.586 -5.216 1.00 96.56 88 LEU A O 1
ATOM 711 N N . HIS A 1 89 ? 3.923 0.321 -4.135 1.00 94.94 89 HIS A N 1
ATOM 712 C CA . HIS A 1 89 ? 4.717 0.607 -5.319 1.00 94.94 89 HIS A CA 1
ATOM 713 C C . HIS A 1 89 ? 5.888 -0.367 -5.473 1.00 94.94 89 HIS A 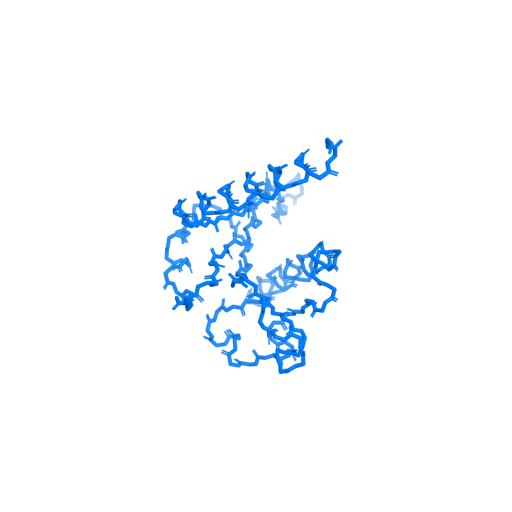C 1
ATOM 715 O O . HIS A 1 89 ? 6.840 -0.354 -4.694 1.00 94.94 89 HIS A O 1
ATOM 721 N N . ARG A 1 90 ? 5.871 -1.145 -6.558 1.00 94.12 90 ARG A N 1
ATOM 722 C CA . ARG A 1 90 ? 7.018 -1.916 -7.048 1.00 94.12 90 ARG A CA 1
ATOM 723 C C . ARG A 1 90 ? 7.813 -1.073 -8.048 1.00 94.12 90 ARG A C 1
ATOM 725 O O . ARG A 1 90 ? 7.383 -0.867 -9.187 1.00 94.12 90 ARG A O 1
ATOM 732 N N . LYS A 1 91 ? 8.989 -0.597 -7.632 1.00 92.25 91 LYS A N 1
ATOM 733 C CA . LYS A 1 91 ? 9.895 0.195 -8.472 1.00 92.25 91 LYS A CA 1
ATOM 734 C C . LYS A 1 91 ? 10.726 -0.727 -9.349 1.00 92.25 91 LYS A C 1
ATOM 736 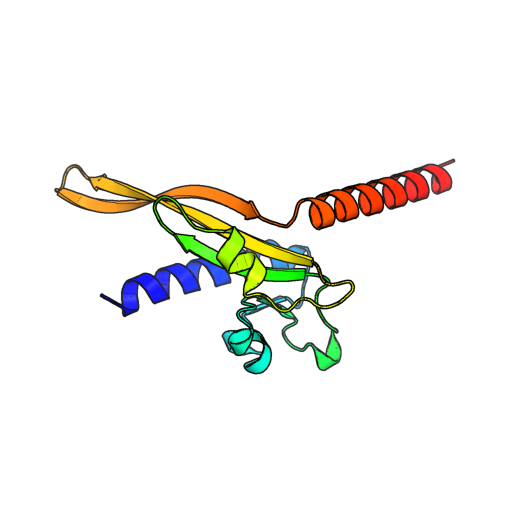O O . LYS A 1 91 ? 11.376 -1.659 -8.868 1.00 92.25 91 LYS A O 1
ATOM 741 N N . THR A 1 92 ? 10.749 -0.441 -10.644 1.00 91.94 92 THR A N 1
ATOM 742 C CA . THR A 1 92 ? 11.529 -1.205 -11.621 1.00 91.94 92 THR A CA 1
ATOM 743 C C . THR A 1 92 ? 12.491 -0.304 -12.393 1.00 91.94 92 THR A C 1
ATOM 745 O O . THR A 1 92 ? 12.269 0.898 -12.557 1.00 91.94 92 THR A O 1
ATOM 748 N N . ARG A 1 93 ? 13.588 -0.883 -12.889 1.00 90.31 93 ARG A N 1
ATOM 749 C CA . ARG A 1 93 ? 14.546 -0.216 -13.778 1.00 90.31 93 ARG A CA 1
ATOM 750 C C . ARG A 1 93 ? 14.717 -1.014 -15.061 1.00 90.31 93 ARG A C 1
ATOM 752 O O . ARG A 1 93 ? 14.809 -2.241 -15.044 1.00 90.31 93 ARG A O 1
ATOM 759 N N . LYS A 1 94 ? 14.795 -0.294 -16.178 1.00 89.88 94 LYS A N 1
ATOM 760 C CA . LYS A 1 94 ? 15.110 -0.849 -17.495 1.00 89.88 94 LYS A CA 1
ATOM 761 C C . LYS A 1 94 ? 16.599 -1.207 -17.563 1.00 89.88 94 LYS A C 1
ATOM 763 O O . LYS A 1 94 ? 17.446 -0.346 -17.335 1.00 89.88 94 LYS A O 1
ATOM 768 N N . ILE A 1 95 ? 16.912 -2.456 -17.887 1.00 89.44 95 ILE A N 1
ATOM 769 C CA . ILE A 1 95 ? 18.274 -2.966 -18.070 1.00 89.44 95 ILE A CA 1
ATOM 770 C C . ILE A 1 95 ? 18.399 -3.518 -19.488 1.00 89.44 95 ILE A C 1
ATOM 772 O O . ILE A 1 95 ? 17.533 -4.261 -19.955 1.00 89.44 95 ILE A O 1
ATOM 776 N N . VAL A 1 96 ? 19.482 -3.158 -20.178 1.00 88.94 96 VAL A N 1
ATOM 777 C CA . VAL A 1 96 ? 19.844 -3.753 -21.468 1.00 88.94 96 VAL A CA 1
ATOM 778 C C . VAL A 1 96 ? 20.776 -4.925 -21.193 1.00 88.94 96 VAL A C 1
ATOM 780 O O . VAL A 1 96 ? 21.841 -4.771 -20.604 1.00 88.94 96 VAL A O 1
ATOM 783 N N . THR A 1 97 ? 20.337 -6.120 -21.563 1.00 86.94 97 THR A N 1
ATOM 784 C CA . THR A 1 97 ? 21.112 -7.354 -21.395 1.00 86.94 97 THR A CA 1
ATOM 785 C C . THR A 1 97 ? 22.229 -7.455 -22.434 1.00 86.94 97 THR A C 1
ATOM 787 O O . THR A 1 97 ? 22.197 -6.778 -23.463 1.00 86.94 97 THR A O 1
ATOM 790 N N . LYS A 1 98 ? 23.195 -8.360 -22.209 1.00 82.25 98 LYS A N 1
ATOM 791 C CA . LYS A 1 98 ? 24.289 -8.645 -23.159 1.00 82.25 98 LYS A CA 1
ATOM 792 C C . LYS A 1 98 ? 23.780 -9.015 -24.563 1.00 82.25 98 LYS A C 1
ATOM 794 O O . LYS A 1 98 ? 24.436 -8.719 -25.551 1.00 82.25 98 LYS A O 1
ATOM 799 N N . THR A 1 99 ? 22.578 -9.587 -24.661 1.00 86.38 99 THR A N 1
ATOM 800 C CA . THR A 1 99 ? 21.906 -9.935 -25.927 1.00 86.38 99 THR A CA 1
ATOM 801 C C . THR A 1 99 ? 21.129 -8.767 -26.553 1.00 86.38 99 THR A C 1
ATOM 803 O O . THR A 1 99 ? 20.269 -8.985 -27.402 1.00 86.38 99 THR A O 1
ATOM 806 N N . LYS A 1 100 ? 21.379 -7.522 -26.117 1.00 83.88 100 LYS A N 1
ATOM 807 C CA . LYS A 1 100 ? 20.659 -6.295 -26.513 1.00 83.88 100 LYS A CA 1
ATOM 808 C C . LYS A 1 100 ? 19.147 -6.323 -26.235 1.00 83.88 100 LYS A C 1
ATOM 810 O O . LYS A 1 100 ? 18.419 -5.431 -26.667 1.00 83.88 100 LYS A O 1
ATOM 815 N N . LYS A 1 101 ? 18.648 -7.295 -25.462 1.00 86.88 101 LYS A N 1
ATOM 816 C CA . LYS A 1 101 ? 17.244 -7.332 -25.029 1.00 86.88 101 LYS A CA 1
ATOM 817 C C . LYS A 1 101 ? 17.039 -6.425 -23.823 1.00 86.88 101 LYS A C 1
ATOM 819 O O . LYS A 1 101 ? 17.816 -6.458 -22.870 1.00 86.88 101 LYS A O 1
ATOM 824 N N . THR A 1 102 ? 15.965 -5.647 -23.854 1.00 83.88 102 THR A N 1
ATOM 825 C CA . THR A 1 102 ? 15.506 -4.858 -22.710 1.00 83.88 102 THR A CA 1
ATOM 826 C C . THR A 1 102 ? 14.755 -5.751 -21.725 1.00 83.88 102 THR A C 1
ATOM 828 O O . THR A 1 102 ? 13.796 -6.416 -22.115 1.00 83.88 102 THR A O 1
ATOM 831 N N . VAL A 1 103 ? 15.128 -5.699 -20.448 1.00 85.31 103 VAL A N 1
ATOM 832 C CA . VAL A 1 103 ? 14.429 -6.361 -19.338 1.00 85.31 103 VAL A CA 1
ATOM 833 C C . VAL A 1 103 ? 14.154 -5.339 -18.234 1.00 85.31 103 VAL A C 1
ATOM 835 O O . VAL A 1 103 ? 14.943 -4.420 -18.026 1.00 85.31 103 VAL A O 1
AT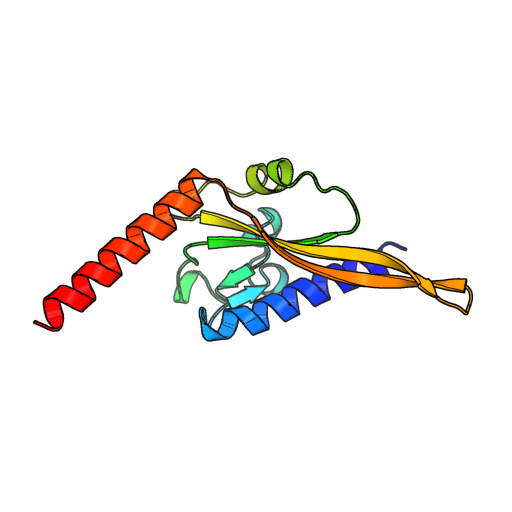OM 838 N N . PHE A 1 104 ? 13.036 -5.483 -17.526 1.00 87.12 104 PHE A N 1
ATOM 839 C CA . PHE A 1 104 ? 12.734 -4.687 -16.337 1.00 87.12 104 PHE A CA 1
ATOM 840 C C . PHE A 1 104 ? 13.126 -5.480 -15.095 1.00 87.12 104 PHE A C 1
ATOM 842 O O . PHE A 1 104 ? 12.622 -6.581 -14.882 1.00 87.12 104 PHE A O 1
ATOM 849 N N . LYS A 1 105 ? 14.040 -4.935 -14.291 1.00 88.56 105 LYS A N 1
ATOM 850 C CA . LYS A 1 105 ? 14.456 -5.526 -13.016 1.00 88.56 105 LYS A CA 1
ATOM 851 C C . LYS A 1 105 ? 13.815 -4.748 -11.875 1.00 88.56 105 LYS A C 1
ATOM 853 O O . LYS A 1 105 ? 13.864 -3.518 -11.880 1.00 88.56 105 LYS A O 1
ATOM 858 N N . VAL A 1 106 ? 13.231 -5.455 -10.910 1.00 92.50 106 VAL A N 1
ATOM 859 C CA . VAL A 1 106 ? 12.739 -4.851 -9.665 1.00 92.50 106 VAL A CA 1
ATOM 860 C C . VAL A 1 106 ? 13.929 -4.302 -8.881 1.00 92.50 106 VAL A C 1
ATOM 862 O O . VAL A 1 106 ? 14.943 -4.982 -8.725 1.00 92.50 106 VAL A O 1
ATOM 865 N N . THR A 1 107 ? 13.824 -3.052 -8.442 1.00 92.38 107 THR A N 1
ATOM 866 C CA . THR A 1 107 ? 14.858 -2.365 -7.653 1.00 92.38 107 THR A CA 1
ATOM 867 C C . THR A 1 107 ? 14.426 -2.099 -6.218 1.00 92.38 107 THR A C 1
ATOM 869 O O . THR A 1 107 ? 15.278 -1.803 -5.392 1.00 92.38 107 THR A O 1
ATOM 872 N N . GLY A 1 108 ? 13.128 -2.175 -5.927 1.00 92.88 108 GLY A N 1
ATOM 873 C CA . GLY A 1 108 ? 12.592 -2.001 -4.583 1.00 92.88 108 GLY A CA 1
ATOM 874 C C . GLY A 1 108 ? 11.070 -2.078 -4.569 1.00 92.88 108 GLY A C 1
ATOM 875 O O . GLY A 1 108 ? 10.423 -1.904 -5.605 1.00 92.88 108 GLY A O 1
ATOM 876 N N . GLU A 1 109 ? 10.519 -2.333 -3.392 1.00 95.06 109 GLU A N 1
ATOM 877 C CA . GLU A 1 109 ? 9.086 -2.359 -3.114 1.00 95.06 109 GLU A CA 1
ATOM 878 C C . GLU A 1 109 ? 8.830 -1.459 -1.906 1.00 95.06 109 GLU A C 1
ATOM 880 O O . GLU A 1 109 ? 9.578 -1.498 -0.930 1.00 95.06 109 GLU A O 1
ATOM 885 N N . TYR A 1 110 ? 7.823 -0.598 -2.007 1.00 94.56 110 TYR A N 1
ATOM 886 C CA . TYR A 1 110 ? 7.590 0.490 -1.063 1.00 94.56 110 TYR A CA 1
ATOM 887 C C . TYR A 1 110 ? 6.096 0.642 -0.782 1.00 94.56 110 TYR A C 1
ATOM 889 O O . TYR A 1 110 ? 5.270 0.422 -1.670 1.00 94.56 110 TYR A O 1
ATOM 897 N N . ALA A 1 111 ? 5.765 1.085 0.428 1.00 95.44 111 ALA A N 1
ATOM 898 C CA . ALA A 1 111 ? 4.438 1.564 0.787 1.00 95.44 111 ALA A CA 1
ATOM 899 C C . ALA A 1 111 ? 4.505 3.081 1.001 1.00 95.44 111 ALA A C 1
ATOM 901 O O . ALA A 1 111 ? 5.307 3.557 1.802 1.00 95.44 111 ALA A O 1
ATOM 902 N N . TYR A 1 112 ? 3.680 3.829 0.274 1.00 95.06 112 TYR A N 1
ATOM 903 C CA . TYR A 1 112 ? 3.565 5.280 0.401 1.00 95.06 112 TYR A CA 1
ATOM 904 C C . TYR A 1 112 ? 2.200 5.643 0.969 1.00 95.06 112 TYR A C 1
ATOM 906 O O . TYR A 1 112 ? 1.186 5.075 0.569 1.00 95.06 112 TYR A O 1
ATOM 914 N N . MET A 1 113 ? 2.185 6.596 1.889 1.00 95.56 113 MET A N 1
ATOM 915 C CA . MET A 1 113 ? 0.987 7.122 2.534 1.00 95.56 113 MET A CA 1
ATOM 916 C C . MET A 1 113 ? 1.259 8.552 2.993 1.00 95.56 113 MET A C 1
ATOM 918 O O . MET A 1 113 ? 2.420 8.966 3.070 1.00 95.56 113 MET A O 1
ATOM 922 N N . ASP A 1 114 ? 0.198 9.281 3.322 1.00 92.81 114 ASP A N 1
ATOM 923 C CA . ASP A 1 114 ? 0.329 10.610 3.906 1.00 92.81 114 ASP A CA 1
ATOM 924 C C . ASP A 1 114 ? 1.037 10.541 5.262 1.00 92.81 114 ASP A C 1
ATOM 926 O O . ASP A 1 114 ? 0.861 9.597 6.041 1.00 92.81 114 ASP A O 1
ATOM 930 N N . PHE A 1 115 ? 1.827 11.570 5.566 1.00 93.88 115 PHE A N 1
ATOM 931 C CA . PHE A 1 115 ? 2.597 11.623 6.807 1.00 93.88 115 PHE A CA 1
ATOM 932 C C . PHE A 1 115 ? 1.701 11.538 8.050 1.00 93.88 115 PHE A C 1
ATOM 934 O O . PHE A 1 115 ? 2.025 10.831 9.001 1.00 93.88 115 PHE A O 1
ATOM 941 N N . GLU A 1 116 ? 0.540 12.196 8.028 1.00 92.31 116 GLU A N 1
ATOM 942 C CA . GLU A 1 116 ? -0.434 12.128 9.120 1.00 92.31 116 GLU A CA 1
ATOM 943 C C . GLU A 1 116 ? -0.948 10.699 9.345 1.00 92.31 116 GLU A C 1
ATOM 945 O O . GLU A 1 116 ? -1.014 10.229 10.482 1.00 92.31 116 GLU A O 1
ATOM 950 N N . ALA A 1 117 ? -1.247 9.974 8.264 1.00 91.62 117 ALA A N 1
ATOM 951 C CA . ALA A 1 117 ? -1.684 8.588 8.348 1.00 91.62 117 ALA A CA 1
ATOM 952 C C . ALA A 1 117 ? -0.591 7.687 8.939 1.00 91.62 117 ALA A C 1
ATOM 954 O O . ALA A 1 117 ? -0.875 6.855 9.803 1.00 91.62 117 ALA A O 1
ATOM 955 N N . PHE A 1 118 ? 0.665 7.898 8.538 1.00 94.94 118 PHE A N 1
ATOM 956 C CA . PHE A 1 118 ? 1.807 7.197 9.121 1.00 94.94 118 PHE A CA 1
ATOM 957 C C . PHE A 1 118 ? 1.941 7.470 10.627 1.00 94.94 118 PHE A C 1
ATOM 959 O O . PHE A 1 118 ? 2.064 6.533 11.417 1.00 94.94 118 PHE A O 1
ATOM 966 N N . VAL A 1 119 ? 1.847 8.734 11.051 1.00 95.69 119 VAL A N 1
ATOM 967 C CA . VAL A 1 119 ? 1.893 9.110 12.475 1.00 95.69 119 VAL A CA 1
ATOM 968 C C . VAL A 1 119 ? 0.744 8.471 13.259 1.00 95.69 119 VAL A C 1
ATOM 970 O O . VAL A 1 119 ? 0.956 8.000 14.376 1.00 95.69 119 VAL A O 1
ATOM 973 N N . ASN A 1 120 ? -0.459 8.403 12.687 1.00 92.12 120 ASN A N 1
ATOM 974 C CA . ASN A 1 120 ? -1.600 7.756 13.336 1.00 92.12 120 ASN A CA 1
ATOM 975 C C . ASN A 1 120 ? -1.370 6.254 13.538 1.00 92.12 120 ASN A C 1
ATOM 977 O O . ASN A 1 120 ? -1.645 5.751 14.625 1.00 92.12 120 ASN A O 1
ATOM 981 N N . ILE A 1 121 ? -0.777 5.561 12.560 1.00 93.06 121 ILE A N 1
ATOM 982 C CA . ILE A 1 121 ? -0.373 4.155 12.721 1.00 93.06 121 ILE A CA 1
ATOM 983 C C . ILE A 1 121 ? 0.620 4.012 13.882 1.00 93.06 121 ILE A C 1
ATOM 985 O O . ILE A 1 121 ? 0.442 3.139 14.729 1.00 93.06 121 ILE A O 1
ATOM 989 N N . LEU A 1 122 ? 1.633 4.883 13.968 1.00 95.31 122 LEU A N 1
ATOM 990 C CA . LEU A 1 122 ? 2.607 4.844 15.066 1.00 95.31 122 LEU A CA 1
ATOM 991 C C . LEU A 1 122 ? 1.953 5.053 16.436 1.00 95.31 122 LEU A C 1
ATOM 993 O O . LEU A 1 122 ? 2.298 4.353 17.388 1.00 95.31 122 LEU A O 1
ATOM 997 N N . ARG A 1 123 ? 0.993 5.980 16.539 1.00 94.81 123 ARG A N 1
ATOM 998 C CA . ARG A 1 123 ? 0.231 6.207 17.777 1.00 94.81 123 ARG A CA 1
ATOM 999 C C . ARG A 1 123 ? -0.551 4.962 18.178 1.00 94.81 123 ARG A C 1
ATOM 1001 O O . ARG A 1 123 ? -0.419 4.522 19.313 1.00 94.81 123 ARG A O 1
ATOM 1008 N N . THR A 1 124 ? -1.296 4.363 17.248 1.00 92.19 124 THR A N 1
ATOM 1009 C CA . THR A 1 124 ? -2.059 3.135 17.512 1.00 92.19 124 THR A CA 1
ATOM 1010 C C . THR A 1 124 ? -1.151 1.997 17.967 1.00 92.19 124 THR A C 1
ATOM 1012 O O . THR A 1 124 ? -1.449 1.338 18.959 1.00 92.19 124 THR A O 1
ATOM 1015 N N . LEU A 1 125 ? -0.015 1.791 17.293 1.00 93.94 125 LEU A N 1
ATOM 1016 C CA . LEU A 1 125 ? 0.951 0.761 17.681 1.00 93.94 125 LEU A CA 1
ATOM 1017 C C . LEU A 1 125 ? 1.518 1.004 19.082 1.00 93.94 125 LEU A C 1
ATOM 1019 O O . LEU A 1 125 ? 1.664 0.055 19.850 1.00 93.94 125 LEU A O 1
ATOM 1023 N N . LYS A 1 126 ? 1.804 2.263 19.433 1.00 95.31 126 LYS A N 1
ATOM 1024 C CA . LYS A 1 126 ? 2.290 2.620 20.767 1.00 95.31 126 LYS A CA 1
ATOM 1025 C C . LYS A 1 126 ? 1.237 2.350 21.845 1.00 95.31 126 LYS A C 1
ATOM 1027 O O . LYS A 1 126 ? 1.566 1.726 22.848 1.00 95.31 126 LYS A O 1
ATOM 1032 N N . THR A 1 127 ? -0.017 2.736 21.613 1.00 95.56 127 THR A N 1
ATOM 1033 C CA . THR A 1 127 ? -1.128 2.452 22.536 1.00 95.56 127 THR A CA 1
ATOM 1034 C C . THR A 1 127 ? -1.297 0.951 22.768 1.00 95.56 127 THR A C 1
ATOM 1036 O O . THR A 1 127 ? -1.310 0.515 23.915 1.00 95.56 127 THR A O 1
ATOM 1039 N N . LEU A 1 128 ? -1.324 0.149 21.699 1.00 93.69 128 LEU A N 1
ATOM 1040 C CA . LEU A 1 128 ? -1.434 -1.311 21.808 1.00 93.69 128 LEU A CA 1
ATOM 1041 C C . LEU A 1 128 ? -0.249 -1.927 22.563 1.00 93.69 128 LEU A C 1
ATOM 1043 O O . LEU A 1 128 ? -0.417 -2.860 23.345 1.00 93.69 128 LEU A O 1
ATOM 1047 N N . GLN A 1 129 ? 0.963 -1.410 22.346 1.00 94.56 129 GLN A N 1
ATOM 1048 C CA . GLN A 1 129 ? 2.144 -1.866 23.073 1.00 94.56 129 GLN A CA 1
ATOM 1049 C C . GLN A 1 129 ? 2.023 -1.591 24.579 1.00 94.56 129 GLN A C 1
ATOM 1051 O O . GLN A 1 129 ? 2.374 -2.450 25.388 1.00 94.56 129 GLN A O 1
ATOM 1056 N N . ASP A 1 130 ? 1.524 -0.414 24.956 1.00 94.06 130 ASP A N 1
ATOM 1057 C CA . ASP A 1 130 ? 1.345 -0.033 26.357 1.00 94.06 130 ASP A CA 1
ATOM 1058 C C . ASP A 1 130 ? 0.246 -0.871 27.033 1.00 94.06 130 ASP A C 1
ATOM 1060 O O . ASP A 1 130 ? 0.435 -1.339 28.158 1.00 94.06 130 ASP A O 1
ATOM 1064 N N . GLU A 1 131 ? -0.845 -1.169 26.322 1.00 94.25 131 GLU A N 1
ATOM 1065 C CA . GLU A 1 131 ? -1.891 -2.090 26.785 1.00 94.25 131 GLU A CA 1
ATOM 1066 C C . GLU A 1 131 ? -1.331 -3.492 27.048 1.00 94.25 131 GLU A C 1
ATOM 1068 O O . GLU A 1 131 ? -1.521 -4.036 28.137 1.00 94.25 131 GLU A O 1
ATOM 1073 N N . VAL A 1 132 ? -0.571 -4.059 26.106 1.00 93.19 132 VAL A N 1
ATOM 1074 C CA . VAL A 1 132 ? 0.058 -5.380 26.280 1.00 93.19 132 VAL A CA 1
ATOM 1075 C C . VAL A 1 132 ? 1.012 -5.395 27.475 1.00 93.19 132 VAL A C 1
ATOM 1077 O O . VAL A 1 132 ? 1.047 -6.378 28.214 1.00 93.19 132 VAL A O 1
ATOM 1080 N N . ASN A 1 133 ? 1.772 -4.320 27.690 1.00 90.81 133 ASN A N 1
ATOM 1081 C CA . ASN A 1 133 ? 2.689 -4.223 28.823 1.00 90.81 133 ASN A CA 1
ATOM 1082 C C . ASN A 1 133 ? 1.942 -4.121 30.158 1.00 90.81 133 ASN A C 1
ATOM 1084 O O . ASN A 1 133 ? 2.355 -4.752 31.125 1.00 90.81 133 ASN A O 1
ATOM 1088 N N . SER A 1 134 ? 0.828 -3.385 30.207 1.00 86.75 134 SER A N 1
ATOM 1089 C CA . SER A 1 134 ? 0.017 -3.254 31.426 1.00 86.75 134 SER A CA 1
ATOM 1090 C C . SER A 1 134 ? -0.655 -4.561 31.862 1.00 86.75 134 SER A C 1
ATOM 1092 O O . SER A 1 134 ? -0.792 -4.789 33.055 1.00 86.75 134 SER A O 1
ATOM 1094 N N . HIS A 1 135 ? -1.011 -5.446 30.924 1.00 77.00 135 HIS A N 1
ATOM 1095 C CA . HIS A 1 135 ? -1.617 -6.756 31.221 1.00 77.00 135 HIS A CA 1
ATOM 1096 C C . HIS A 1 135 ? -0.586 -7.856 31.530 1.00 77.00 135 HIS A C 1
ATOM 1098 O O . HIS A 1 135 ? -0.960 -8.986 31.839 1.00 77.00 135 HIS A O 1
ATOM 1104 N N . ARG A 1 136 ? 0.712 -7.557 31.394 1.00 69.25 136 ARG A N 1
ATOM 1105 C CA . ARG A 1 136 ? 1.820 -8.462 31.743 1.00 69.25 136 ARG A CA 1
ATOM 1106 C C . ARG A 1 136 ? 2.413 -8.179 33.128 1.00 69.25 136 ARG A C 1
ATOM 1108 O O . ARG A 1 136 ? 3.311 -8.917 33.531 1.00 69.25 136 ARG A O 1
ATOM 1115 N N . CYS A 1 137 ? 1.937 -7.136 33.805 1.00 52.22 137 CYS A N 1
ATOM 1116 C CA . CYS A 1 137 ? 2.296 -6.779 35.175 1.00 52.22 137 CYS A CA 1
ATOM 1117 C C . CYS A 1 137 ? 1.254 -7.295 36.169 1.00 52.22 137 CYS A C 1
ATOM 1119 O O . CYS A 1 137 ? 0.048 -7.221 35.845 1.00 52.22 137 CYS A O 1
#

Radius of gyration: 17.64 Å; Cα contacts (8 Å, |Δi|>4): 195; chains: 1; bounding box: 45×26×62 Å

Nearest PDB structures (foldseek):
  2jbh-assembly1_B-2  TM=4.792E-01  e=1.389E+00  Homo sapiens
  9jkp-assembly1_B  TM=5.598E-01  e=3.486E+00  Staphylococcus aureus subsp. aureus NCTC 8325
  4p86-assembly1_D  TM=5.342E-01  e=3.486E+00  Bacillus subtilis
  8b0n-assembly1_A  TM=3.261E-01  e=7.669E+00  Escherichia coli K-12

pLDDT: mean 90.13, std 9.26, range [41.78, 97.12]

Foldseek 3Di:
DVVVQVVVQVVQLVVVQVVCCVVVVQKDFCVVAPPVLVVLQQGIWGSDCVVVNTDLEREHEEEDEDDDPVVVVQVSHDDDPSRWYKYWYFYWYWDQDPVRDTDIDTPDIDIDGDPVSVVVVVVVVVVVVVVVVVVVD

Sequence (137 aa):
MSNRNRTVGHSWERDTVKLLKEIFPNIATSRACNRLRDSQKVDLVNADESVYGRLPYNFQCKCLTGNVDLEKFLTELPKIPQITNVILHRKTRKIVTKTKKTVFKVTGEYAYMDFEAFVNILRTLKTLQDEVNSHRC

Solvent-accessible surface area (backbone atoms only — not comparable to full-atom values): 7838 Å² total; per-residue (Å²): 118,69,68,61,59,53,51,53,40,53,49,49,48,51,53,50,36,61,66,44,28,83,82,38,77,53,48,31,50,11,79,80,58,33,63,71,43,37,73,44,57,26,40,44,35,39,53,47,46,89,81,71,37,75,58,62,46,43,32,29,70,44,67,50,66,79,88,74,74,58,66,63,57,61,68,64,39,78,89,46,89,88,38,45,61,33,39,43,35,39,37,30,43,84,41,75,43,99,84,72,45,78,44,76,43,80,76,49,75,47,80,46,63,55,69,68,56,53,52,50,51,53,50,52,54,50,53,54,50,50,53,57,54,60,74,72,105